Protein AF-A0A376B3W9-F1 (afdb_monomer_lite)

pLDDT: mean 72.67, std 17.11, range [35.75, 91.88]

Secondary structure (DSSP, 8-state):
---------------TT-EEEEEEEEEEETTTTEEEE-S--EEEEEEEPP-TT-SS---S-TT------EEEEEEE-S--SSPPPPEEEEE-TTTEEEEEES-BSSS-EEEEEETTS-EEEEEE-S---TTS-TTSPPHHHHHHHHHHHHHHHT--

Sequence (156 aa):
MSVAVTKSSITTPIPKQQLKFRAGICSFDEETKIITPKPIKGLITMIPVKNEDEEEDQNMDEEEEDLKMYNFKWTPTEKSVTPVEDIEYVLLPGENSWQKIDSCTNGRCFVLLFSSGEKQFFWLQDKTDSNKKLNELSDKDEKLILDINKVMSGEY

Structure (mmCIF, N/CA/C/O backbone):
data_AF-A0A376B3W9-F1
#
_entry.id   AF-A0A376B3W9-F1
#
loop_
_atom_site.group_PDB
_atom_site.id
_atom_site.type_symbol
_atom_site.label_atom_id
_atom_site.label_alt_id
_atom_site.label_comp_id
_atom_site.label_asym_id
_atom_site.label_entity_id
_atom_site.label_seq_id
_atom_site.pdbx_PDB_ins_code
_atom_site.Cartn_x
_atom_site.Cartn_y
_atom_site.Cartn_z
_atom_site.occupancy
_atom_site.B_iso_or_equiv
_atom_site.auth_seq_id
_atom_site.auth_comp_id
_atom_site.auth_asym_id
_atom_site.auth_atom_id
_atom_site.pdbx_PDB_model_num
ATOM 1 N N . MET A 1 1 ? 40.961 11.025 25.304 1.00 44.88 1 MET A N 1
ATOM 2 C CA . MET A 1 1 ? 39.832 10.198 25.784 1.00 44.88 1 MET A CA 1
ATOM 3 C C . MET A 1 1 ? 38.547 10.865 25.326 1.00 44.88 1 MET A C 1
ATOM 5 O O . MET A 1 1 ? 38.471 12.085 25.355 1.00 44.88 1 MET A O 1
ATOM 9 N N . SER A 1 2 ? 37.642 10.074 24.763 1.00 39.47 2 SER A N 1
ATOM 10 C CA . SER A 1 2 ? 36.601 10.483 23.818 1.00 39.47 2 SER A CA 1
ATOM 11 C C . SER A 1 2 ? 35.412 11.198 24.467 1.00 39.47 2 SER A C 1
ATOM 13 O O . SER A 1 2 ? 34.905 10.743 25.487 1.00 39.47 2 SER A O 1
ATOM 15 N N . VAL A 1 3 ? 34.928 12.267 23.829 1.00 39.16 3 VAL A N 1
ATOM 16 C CA . VAL A 1 3 ? 33.623 12.883 24.113 1.00 39.16 3 VAL A CA 1
ATOM 17 C C . VAL A 1 3 ? 32.561 12.208 23.241 1.00 39.16 3 VAL A C 1
ATOM 19 O O . VAL A 1 3 ? 32.637 12.237 22.014 1.00 39.16 3 VAL A O 1
ATOM 22 N N . ALA A 1 4 ? 31.605 11.528 23.872 1.00 40.97 4 ALA A N 1
ATOM 23 C CA . ALA A 1 4 ? 30.498 10.873 23.186 1.00 40.97 4 ALA A CA 1
ATOM 24 C C . ALA A 1 4 ? 29.381 11.894 22.931 1.00 40.97 4 ALA A C 1
ATOM 26 O O . ALA A 1 4 ? 28.738 12.370 23.862 1.00 40.97 4 ALA A O 1
ATOM 27 N N . VAL A 1 5 ? 29.157 12.225 21.659 1.00 42.00 5 VAL A N 1
ATOM 28 C CA . VAL A 1 5 ? 27.996 12.997 21.209 1.00 42.00 5 VAL A CA 1
ATOM 29 C C . VAL A 1 5 ? 26.776 12.080 21.283 1.00 42.00 5 VAL A C 1
ATOM 31 O O . VAL A 1 5 ? 26.636 11.144 20.493 1.00 42.00 5 VAL A O 1
ATOM 34 N N . THR A 1 6 ? 25.902 12.321 22.255 1.00 40.88 6 THR A N 1
ATOM 35 C CA . THR A 1 6 ? 24.596 11.667 22.355 1.00 40.88 6 THR A CA 1
ATOM 36 C C . THR A 1 6 ? 23.717 12.150 21.206 1.00 40.88 6 THR A C 1
ATOM 38 O O . THR A 1 6 ? 23.281 13.299 21.188 1.00 40.88 6 THR A O 1
ATOM 41 N N . LYS A 1 7 ? 23.469 11.279 20.222 1.00 41.09 7 LYS A N 1
ATOM 42 C CA . LYS A 1 7 ? 22.432 11.494 19.209 1.00 41.09 7 LYS A CA 1
ATOM 43 C C . LYS A 1 7 ? 21.071 11.469 19.903 1.00 41.09 7 LYS A C 1
ATOM 45 O O . LYS A 1 7 ? 20.601 10.408 20.303 1.00 41.09 7 LYS A O 1
ATOM 50 N N . SER A 1 8 ? 20.466 12.640 20.055 1.00 40.25 8 SER A N 1
ATOM 51 C CA . SER A 1 8 ? 19.071 12.797 20.453 1.00 40.25 8 SER A CA 1
ATOM 52 C C . SER A 1 8 ? 18.182 12.228 19.347 1.00 40.25 8 SER A C 1
ATOM 54 O O . SER A 1 8 ? 18.015 12.842 18.296 1.00 40.25 8 SER A O 1
ATOM 56 N N . SER A 1 9 ? 17.649 11.027 19.554 1.00 38.72 9 SER A N 1
ATOM 57 C CA . SER A 1 9 ? 16.589 10.473 18.713 1.00 38.72 9 SER A CA 1
ATOM 58 C C . SER A 1 9 ? 15.308 11.257 18.984 1.00 38.72 9 SER A C 1
ATOM 60 O O . SER A 1 9 ? 14.688 11.099 20.034 1.00 38.72 9 SER A O 1
ATOM 62 N N . ILE A 1 10 ? 14.933 12.129 18.051 1.00 39.56 10 ILE A N 1
ATOM 63 C CA . ILE A 1 10 ? 13.652 12.835 18.058 1.00 39.56 10 ILE A CA 1
ATOM 64 C C . ILE A 1 10 ? 12.582 11.794 17.703 1.00 39.56 10 ILE A C 1
ATOM 66 O O . ILE A 1 10 ? 12.356 11.486 16.536 1.00 39.56 10 ILE A O 1
ATOM 70 N N . THR A 1 11 ? 11.971 11.182 18.716 1.00 35.75 11 THR A N 1
ATOM 71 C CA . THR A 1 11 ? 10.753 10.382 18.545 1.00 35.75 11 THR A CA 1
ATOM 72 C C . THR A 1 11 ? 9.590 11.357 18.440 1.00 35.75 11 THR A C 1
ATOM 74 O O . THR A 1 11 ? 9.041 11.796 19.448 1.00 35.75 11 THR A O 1
ATOM 77 N N . THR A 1 12 ? 9.243 11.736 17.211 1.00 39.56 12 THR A N 1
ATOM 78 C CA . THR A 1 12 ? 8.004 12.458 16.911 1.00 39.56 12 THR A CA 1
ATOM 79 C C . THR A 1 12 ? 6.813 11.637 17.424 1.00 39.56 12 THR A C 1
ATOM 81 O O . THR A 1 12 ? 6.787 10.419 17.198 1.00 39.56 12 THR A O 1
ATOM 84 N N . PRO A 1 13 ? 5.834 12.246 18.120 1.00 38.75 13 PRO A N 1
ATOM 85 C CA . PRO A 1 13 ? 4.625 11.549 18.531 1.00 38.75 13 PRO A CA 1
ATOM 86 C C . PRO A 1 13 ? 3.929 11.007 17.285 1.00 38.75 13 PRO A C 1
ATOM 88 O O . PRO A 1 13 ? 3.609 11.734 16.353 1.00 38.75 13 PRO A O 1
ATOM 91 N N . ILE A 1 14 ? 3.752 9.693 17.260 1.00 41.16 14 ILE A N 1
ATOM 92 C CA . ILE A 1 14 ? 3.080 8.966 16.193 1.00 41.16 14 ILE A CA 1
ATOM 93 C C . ILE A 1 14 ? 1.625 9.475 16.136 1.00 41.16 14 ILE A C 1
ATOM 95 O O . ILE A 1 14 ? 0.890 9.195 17.087 1.00 41.16 14 ILE A O 1
ATOM 99 N N . PRO A 1 15 ? 1.163 10.205 15.091 1.00 45.00 15 PRO A N 1
ATOM 100 C CA . PRO A 1 15 ? -0.262 10.490 14.936 1.00 45.00 15 PRO A CA 1
ATOM 101 C C . PRO A 1 15 ? -1.046 9.177 14.983 1.00 45.00 15 PRO A C 1
ATOM 103 O O . PRO A 1 15 ? -0.642 8.195 14.355 1.00 45.00 15 PRO A O 1
ATOM 106 N N . LYS A 1 16 ? -2.153 9.161 15.739 1.00 51.62 16 LYS A N 1
ATOM 107 C CA . LYS A 1 16 ? -2.992 7.981 16.040 1.00 51.62 16 LYS A CA 1
ATOM 108 C C . LYS A 1 16 ? -3.493 7.196 14.808 1.00 51.62 16 LYS A C 1
ATOM 110 O O . LYS A 1 16 ? -4.047 6.121 14.996 1.00 51.62 16 LYS A O 1
ATOM 115 N N . GLN A 1 17 ? -3.290 7.694 13.586 1.00 65.44 17 GLN A N 1
ATOM 116 C CA . GLN A 1 17 ? -3.765 7.116 12.321 1.00 65.44 17 GLN A CA 1
ATOM 117 C C . GLN A 1 17 ? -2.653 6.880 11.281 1.00 65.44 17 GLN A C 1
ATOM 119 O O . GLN A 1 17 ? -2.936 6.801 10.090 1.00 65.44 17 GLN A O 1
ATOM 124 N N . GLN A 1 18 ? -1.379 6.787 11.675 1.00 75.50 18 GLN A N 1
ATOM 125 C CA . GLN A 1 18 ? -0.361 6.353 10.712 1.00 75.50 18 GLN A CA 1
ATOM 126 C C . GLN A 1 18 ? -0.431 4.838 10.486 1.00 75.50 18 GLN A C 1
ATOM 128 O O . GLN A 1 18 ? -0.386 4.059 11.442 1.00 75.50 18 GLN A O 1
ATOM 133 N N . LEU A 1 19 ? -0.480 4.417 9.224 1.00 85.06 19 LEU A N 1
ATOM 134 C CA . LEU A 1 19 ? -0.391 3.007 8.850 1.00 85.06 19 LEU A CA 1
ATOM 135 C C . LEU A 1 19 ? 1.021 2.721 8.353 1.00 85.06 19 LEU A C 1
ATOM 137 O O . LEU A 1 19 ? 1.562 3.434 7.511 1.00 85.06 19 LEU A O 1
ATOM 141 N N . LYS A 1 20 ? 1.643 1.676 8.894 1.00 87.88 20 LYS A N 1
ATOM 142 C CA . LYS A 1 20 ? 2.985 1.243 8.501 1.00 87.88 20 LYS A CA 1
ATOM 143 C C . LYS A 1 20 ? 2.986 -0.253 8.285 1.00 87.88 20 LYS A C 1
ATOM 145 O O . LYS A 1 20 ? 2.650 -1.002 9.200 1.00 87.88 20 LYS A O 1
ATOM 150 N N . PHE A 1 21 ? 3.390 -0.688 7.100 1.00 88.19 21 PHE A N 1
ATOM 151 C CA . PHE A 1 21 ? 3.417 -2.105 6.759 1.00 88.19 21 PHE A CA 1
ATOM 152 C C . PHE A 1 21 ? 4.521 -2.429 5.760 1.00 88.19 21 PHE A C 1
ATOM 154 O O . PHE A 1 21 ? 4.973 -1.582 4.988 1.00 88.19 21 PHE A O 1
ATOM 161 N N . ARG A 1 22 ? 5.002 -3.673 5.803 1.00 87.88 22 ARG A N 1
ATOM 162 C CA . ARG A 1 22 ? 6.084 -4.133 4.930 1.00 87.88 22 ARG A CA 1
ATOM 163 C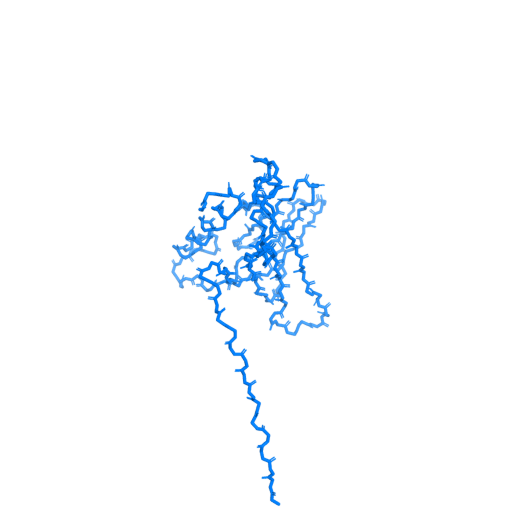 C . ARG A 1 22 ? 5.523 -4.587 3.597 1.00 87.88 22 ARG A C 1
ATOM 165 O O . ARG A 1 22 ? 4.752 -5.547 3.536 1.00 87.88 22 ARG A O 1
ATOM 172 N N . ALA A 1 23 ? 5.969 -3.938 2.536 1.00 88.69 23 ALA A N 1
ATOM 173 C CA . ALA A 1 23 ? 5.608 -4.306 1.184 1.00 88.69 23 ALA A CA 1
ATOM 174 C C . ALA A 1 23 ? 6.774 -4.062 0.236 1.00 88.69 23 ALA A C 1
ATOM 176 O O . ALA A 1 23 ? 7.515 -3.090 0.377 1.00 88.69 23 ALA A O 1
ATOM 177 N N . GLY A 1 24 ? 6.923 -4.936 -0.748 1.00 88.06 24 GLY A N 1
ATOM 178 C CA . GLY A 1 24 ? 7.834 -4.725 -1.861 1.00 88.06 24 GLY A CA 1
ATOM 179 C C . GLY A 1 24 ? 7.096 -4.184 -3.077 1.00 88.06 24 GLY A C 1
ATOM 180 O O . GLY A 1 24 ? 5.867 -4.204 -3.140 1.00 88.06 24 GLY A O 1
ATOM 181 N N . ILE A 1 25 ? 7.867 -3.738 -4.060 1.00 88.25 25 ILE A N 1
ATOM 182 C CA . ILE A 1 25 ? 7.357 -3.353 -5.377 1.00 88.25 25 ILE A CA 1
ATOM 183 C C . ILE A 1 25 ? 7.210 -4.577 -6.281 1.00 88.25 25 ILE A C 1
ATOM 185 O O . ILE A 1 25 ? 7.958 -5.556 -6.159 1.00 88.25 25 ILE A O 1
ATOM 189 N N . CYS A 1 26 ? 6.267 -4.514 -7.212 1.00 87.00 26 CYS A N 1
ATOM 190 C CA . CYS A 1 26 ? 6.139 -5.490 -8.287 1.00 87.00 26 CYS A CA 1
ATOM 191 C C . CYS A 1 26 ? 6.427 -4.838 -9.636 1.00 87.00 26 CYS A C 1
ATOM 193 O O . CYS A 1 26 ? 6.256 -3.636 -9.814 1.00 87.00 26 CYS A O 1
ATOM 195 N N . SER A 1 27 ? 6.844 -5.653 -10.597 1.00 83.62 27 SER A N 1
ATOM 196 C CA . SER A 1 27 ? 6.860 -5.268 -12.002 1.00 83.62 27 SER A CA 1
ATOM 197 C C . SER A 1 27 ? 5.667 -5.889 -12.706 1.00 83.62 27 SER A C 1
ATOM 199 O O . SER A 1 27 ? 5.406 -7.083 -12.556 1.00 83.62 27 SER A O 1
ATOM 201 N N . PHE A 1 28 ? 4.945 -5.060 -13.451 1.00 83.62 28 PHE A N 1
ATOM 202 C CA . PHE A 1 28 ? 3.903 -5.497 -14.364 1.00 83.62 28 PHE A CA 1
ATOM 203 C C . PHE A 1 28 ? 4.508 -5.677 -15.752 1.00 83.62 28 PHE A C 1
ATOM 205 O O . PHE A 1 28 ? 5.195 -4.785 -16.246 1.00 83.62 28 PHE A O 1
ATOM 212 N N . ASP A 1 29 ? 4.272 -6.839 -16.343 1.00 85.00 29 ASP A N 1
ATOM 213 C CA . ASP A 1 29 ? 4.691 -7.160 -17.700 1.00 85.00 29 ASP A CA 1
ATOM 214 C C . ASP A 1 29 ? 3.486 -6.995 -18.640 1.00 85.00 29 ASP A C 1
ATOM 216 O O . ASP A 1 29 ? 2.493 -7.713 -18.508 1.00 85.00 29 ASP A O 1
ATOM 220 N N . GLU A 1 30 ? 3.532 -6.009 -19.543 1.00 79.88 30 GLU A N 1
ATOM 221 C CA . GLU A 1 30 ? 2.391 -5.659 -20.407 1.00 79.88 30 GLU A CA 1
ATOM 222 C C . GLU A 1 30 ? 2.070 -6.745 -21.444 1.00 79.88 30 GLU A C 1
ATOM 224 O O . GLU A 1 30 ? 0.908 -6.914 -21.823 1.00 79.88 30 GLU A O 1
ATOM 229 N N . GLU A 1 31 ? 3.078 -7.508 -21.875 1.00 82.81 31 GLU A N 1
ATOM 230 C CA . GLU A 1 31 ? 2.931 -8.560 -22.882 1.00 82.81 31 GLU A CA 1
ATOM 231 C C . GLU A 1 31 ? 2.215 -9.785 -22.307 1.00 82.81 31 GLU A C 1
ATOM 233 O O . GLU A 1 31 ? 1.265 -10.308 -22.894 1.00 82.81 31 GLU A O 1
ATOM 238 N N . THR A 1 32 ? 2.643 -10.230 -21.128 1.00 81.56 32 THR 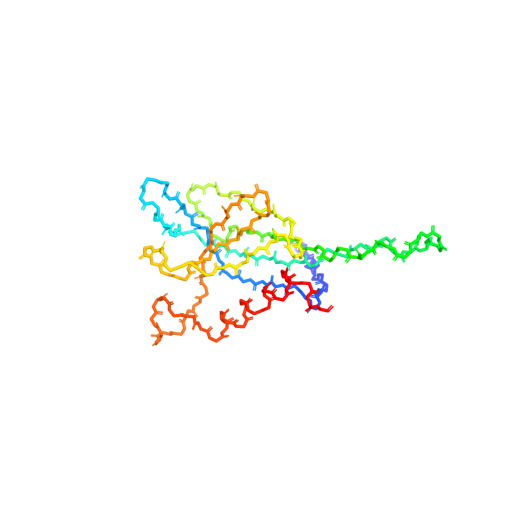A N 1
ATOM 239 C CA . THR A 1 32 ? 2.079 -11.412 -20.464 1.00 81.56 32 THR A CA 1
ATOM 240 C C . THR A 1 32 ? 0.902 -11.078 -19.550 1.00 81.56 32 THR A C 1
ATOM 242 O O . THR A 1 32 ? 0.136 -11.972 -19.187 1.00 81.56 32 THR A O 1
ATOM 245 N N . LYS A 1 33 ? 0.726 -9.797 -19.192 1.00 82.12 33 LYS A N 1
ATOM 246 C CA . LYS A 1 33 ? -0.210 -9.304 -18.164 1.00 82.12 33 LYS A CA 1
ATOM 247 C C . LYS A 1 33 ? 0.019 -9.952 -16.797 1.00 82.12 33 LYS A C 1
ATOM 249 O O . LYS A 1 33 ? -0.914 -10.091 -16.005 1.00 82.12 33 LYS A O 1
ATOM 254 N N . ILE A 1 34 ? 1.255 -10.364 -16.525 1.00 81.81 34 ILE A N 1
ATOM 255 C CA . ILE A 1 34 ? 1.642 -11.040 -15.290 1.00 81.81 34 ILE A CA 1
ATOM 256 C C . ILE A 1 34 ? 2.351 -10.048 -14.368 1.00 81.81 34 ILE A C 1
ATOM 258 O O . ILE A 1 34 ? 3.274 -9.338 -14.767 1.00 81.81 34 ILE A O 1
ATOM 262 N N . ILE A 1 35 ? 1.943 -10.032 -13.098 1.00 85.25 35 ILE A N 1
ATOM 263 C CA . ILE A 1 35 ? 2.628 -9.274 -12.050 1.00 85.25 35 ILE A CA 1
ATOM 264 C C . ILE A 1 35 ? 3.693 -10.162 -11.412 1.00 85.25 35 ILE A C 1
ATOM 266 O O . ILE A 1 35 ? 3.398 -11.248 -10.900 1.00 85.25 35 ILE A O 1
ATOM 270 N N . THR A 1 36 ? 4.930 -9.673 -11.412 1.00 84.88 36 THR A N 1
ATOM 271 C CA . THR A 1 36 ? 6.072 -10.356 -10.805 1.00 84.88 36 THR A CA 1
ATOM 272 C C . THR A 1 36 ? 6.610 -9.536 -9.630 1.00 84.88 36 THR A C 1
ATOM 274 O O . THR A 1 36 ? 7.088 -8.414 -9.837 1.00 84.88 36 THR A O 1
ATOM 277 N N . PRO A 1 37 ? 6.550 -10.053 -8.389 1.00 84.25 37 PRO A N 1
ATOM 278 C CA . PRO A 1 37 ? 7.089 -9.358 -7.227 1.00 84.25 37 PRO A CA 1
ATOM 279 C C . PRO A 1 37 ? 8.612 -9.283 -7.322 1.00 84.25 37 PRO A C 1
ATOM 281 O O . PRO A 1 37 ? 9.291 -10.288 -7.553 1.00 84.25 37 PRO A O 1
ATOM 284 N N . LYS A 1 38 ? 9.176 -8.091 -7.118 1.00 83.75 38 LYS A N 1
ATOM 285 C CA . LYS A 1 38 ? 10.630 -7.948 -7.039 1.00 83.75 38 LYS A CA 1
ATOM 286 C C . LYS A 1 38 ? 11.115 -8.418 -5.668 1.00 83.75 38 LYS A C 1
ATOM 288 O O . LYS A 1 38 ? 10.460 -8.117 -4.665 1.00 83.75 38 LYS A O 1
ATOM 293 N N . PRO A 1 39 ? 12.286 -9.073 -5.581 1.00 78.81 39 PRO A N 1
ATOM 294 C CA . PRO A 1 39 ? 12.877 -9.526 -4.322 1.00 78.81 39 PRO A CA 1
ATOM 295 C C . PRO A 1 39 ? 13.496 -8.357 -3.530 1.00 78.81 39 PRO A C 1
ATOM 297 O O . PRO A 1 39 ? 14.592 -8.476 -3.003 1.00 78.81 39 PRO A O 1
ATOM 300 N N . ILE A 1 40 ? 12.821 -7.207 -3.486 1.00 82.62 40 ILE A N 1
ATOM 301 C CA . ILE A 1 40 ? 13.292 -5.974 -2.854 1.00 82.62 40 ILE A CA 1
ATOM 302 C C . ILE A 1 40 ? 12.386 -5.692 -1.675 1.00 82.62 40 ILE A C 1
ATOM 304 O O . ILE A 1 40 ? 11.168 -5.570 -1.844 1.00 82.62 40 ILE A O 1
ATOM 308 N N . LYS A 1 41 ? 12.965 -5.596 -0.476 1.00 85.44 41 LYS A N 1
ATOM 309 C CA . LYS A 1 41 ? 12.179 -5.294 0.719 1.00 85.44 41 LYS A CA 1
ATOM 310 C C . LYS A 1 41 ? 11.903 -3.818 0.879 1.00 85.44 41 LYS A C 1
ATOM 312 O O . LYS A 1 41 ? 12.817 -3.005 0.763 1.00 85.44 41 LYS A O 1
ATOM 317 N N . GLY A 1 42 ? 10.673 -3.485 1.245 1.00 87.50 42 GLY A N 1
ATOM 318 C CA . GLY A 1 42 ? 10.262 -2.108 1.468 1.00 87.50 42 GLY A CA 1
ATOM 319 C C . GLY A 1 42 ? 9.300 -1.939 2.634 1.00 87.50 42 GLY A C 1
ATOM 320 O O . GLY A 1 42 ? 8.734 -2.897 3.170 1.00 87.50 42 GLY A O 1
ATOM 321 N N . LEU A 1 43 ? 9.152 -0.688 3.048 1.00 89.38 43 LEU A N 1
ATOM 322 C CA . LEU A 1 43 ? 8.217 -0.257 4.073 1.00 89.38 43 LEU A CA 1
ATOM 323 C C . LEU A 1 43 ? 7.335 0.838 3.486 1.00 89.38 43 LEU A C 1
ATOM 325 O O . LEU A 1 43 ? 7.839 1.884 3.077 1.00 89.38 43 LEU A O 1
ATOM 329 N N . ILE A 1 44 ? 6.028 0.595 3.494 1.00 90.69 44 ILE A N 1
ATOM 330 C CA . ILE A 1 44 ? 5.017 1.606 3.208 1.00 90.69 44 ILE A CA 1
ATOM 331 C C . ILE A 1 44 ? 4.666 2.304 4.513 1.00 90.69 44 ILE A C 1
ATOM 333 O O . ILE A 1 44 ? 4.437 1.660 5.540 1.00 90.69 44 ILE A O 1
ATOM 337 N N . THR A 1 45 ? 4.627 3.626 4.455 1.00 89.94 45 THR A N 1
ATOM 338 C CA . THR A 1 45 ? 4.193 4.513 5.524 1.00 89.94 45 THR A CA 1
ATOM 339 C C . THR A 1 45 ? 3.121 5.436 4.965 1.00 89.94 45 THR A C 1
ATOM 341 O O . THR A 1 45 ? 3.396 6.208 4.055 1.00 89.94 45 THR A O 1
ATOM 344 N N . MET A 1 46 ? 1.908 5.346 5.502 1.00 87.62 46 MET A N 1
ATOM 345 C CA . MET A 1 46 ? 0.797 6.243 5.199 1.00 87.62 46 MET A CA 1
ATOM 346 C C . MET A 1 46 ? 0.582 7.165 6.392 1.00 87.62 46 MET A C 1
ATOM 348 O O . MET A 1 46 ? 0.367 6.687 7.511 1.00 87.62 46 MET A O 1
ATOM 352 N N . ILE A 1 47 ? 0.676 8.471 6.169 1.00 86.00 47 ILE A N 1
ATOM 353 C CA . ILE A 1 47 ? 0.523 9.492 7.209 1.00 86.00 47 ILE A CA 1
ATOM 354 C C . ILE A 1 47 ? -0.602 10.431 6.772 1.00 86.00 47 ILE A C 1
ATOM 356 O O . ILE A 1 47 ? -0.526 10.937 5.655 1.00 86.00 47 ILE A O 1
ATOM 360 N N . PRO A 1 48 ? -1.630 10.671 7.606 1.00 80.88 48 PRO A N 1
ATOM 361 C CA . PRO A 1 48 ? -2.623 11.694 7.300 1.00 80.88 48 PRO A CA 1
ATOM 362 C C . PRO A 1 48 ? -1.929 13.053 7.217 1.00 80.88 48 PRO A C 1
ATOM 364 O O . PRO A 1 48 ? -1.186 13.428 8.130 1.00 80.88 48 PRO A O 1
ATOM 367 N N . VAL A 1 49 ? -2.162 13.769 6.126 1.00 77.44 49 VAL A N 1
ATOM 368 C CA . VAL A 1 49 ? -1.766 15.166 5.992 1.00 77.44 49 VAL A CA 1
ATOM 369 C C . VAL A 1 49 ? -2.806 15.963 6.767 1.00 77.44 49 VAL A C 1
ATOM 371 O O . VAL A 1 49 ? -3.995 15.889 6.471 1.00 77.44 49 VAL A O 1
ATOM 374 N N . LYS A 1 50 ? -2.374 16.648 7.822 1.00 66.69 50 LYS A N 1
ATOM 375 C CA . LYS A 1 50 ? -3.213 17.642 8.482 1.00 66.69 50 LYS A CA 1
ATOM 376 C C . LYS A 1 50 ? -2.938 18.969 7.801 1.00 66.69 50 LYS A C 1
ATOM 378 O O . LYS A 1 50 ? -1.772 19.339 7.689 1.00 66.69 50 LYS A O 1
ATOM 383 N N . ASN A 1 51 ? -3.984 19.665 7.381 1.00 53.47 51 ASN A N 1
ATOM 384 C CA . ASN A 1 51 ? -3.874 21.091 7.130 1.00 53.47 51 ASN A CA 1
ATOM 385 C C . ASN A 1 51 ? -3.710 21.725 8.518 1.00 53.47 51 ASN A C 1
ATOM 387 O O . ASN A 1 51 ? -4.651 21.795 9.298 1.00 53.47 51 ASN A O 1
ATOM 391 N N . GLU A 1 52 ? -2.473 22.031 8.908 1.00 50.88 52 GLU A N 1
ATOM 392 C CA . GLU A 1 52 ? -2.170 22.669 10.199 1.00 50.88 52 GLU A CA 1
ATOM 393 C C . GLU A 1 52 ? -2.495 24.179 10.181 1.00 50.88 52 GLU A C 1
ATOM 395 O O . GLU A 1 52 ? -2.245 24.862 11.167 1.00 50.88 52 GLU A O 1
ATOM 400 N N . ASP A 1 53 ? -3.094 24.684 9.095 1.00 46.31 53 ASP A N 1
ATOM 401 C CA . ASP A 1 53 ? -3.455 26.090 8.879 1.00 46.31 53 ASP A CA 1
ATOM 402 C C . ASP A 1 53 ? -4.942 26.403 9.179 1.00 46.31 53 ASP A C 1
ATOM 404 O O . ASP A 1 53 ? -5.493 27.366 8.658 1.00 46.31 53 ASP A O 1
ATOM 408 N N . GLU A 1 54 ? -5.607 25.634 10.048 1.00 49.47 54 GLU A N 1
ATOM 409 C CA . GLU A 1 54 ? -6.916 26.005 10.630 1.00 49.47 54 GLU A CA 1
ATOM 410 C C . GLU A 1 54 ? -6.774 26.884 11.897 1.00 49.47 54 GLU A C 1
ATOM 412 O O . GLU A 1 54 ? -7.596 26.840 12.816 1.00 49.47 54 GLU A O 1
ATOM 417 N N . GLU A 1 55 ? -5.728 27.709 11.978 1.00 50.81 55 GLU A N 1
ATOM 418 C CA . GLU A 1 55 ? -5.712 28.841 12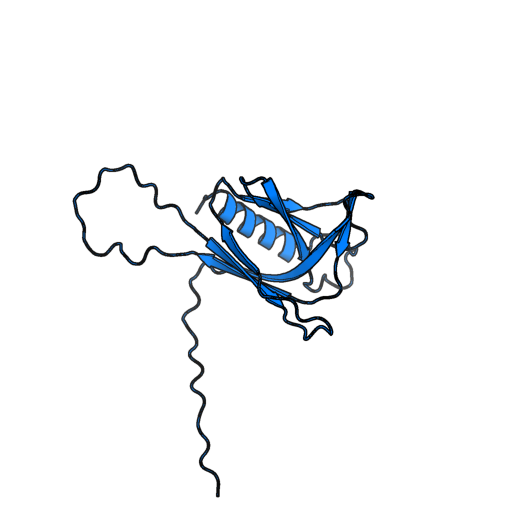.908 1.00 50.81 55 GLU A CA 1
ATOM 419 C C . GLU A 1 55 ? -6.198 30.105 12.170 1.00 50.81 55 GLU A C 1
ATOM 421 O O . GLU A 1 55 ? -5.438 30.806 11.514 1.00 50.81 55 GLU A O 1
ATOM 426 N N . GLU A 1 56 ? -7.495 30.392 12.347 1.00 49.03 56 GLU A N 1
ATOM 427 C CA . GLU A 1 56 ? -8.104 31.734 12.293 1.00 49.03 56 GLU A CA 1
ATOM 428 C C . GLU A 1 56 ? -8.393 32.402 10.925 1.00 49.03 56 GLU A C 1
ATOM 430 O O . GLU A 1 56 ? -7.938 33.518 10.681 1.00 49.03 56 GLU A O 1
ATOM 435 N N . ASP A 1 57 ? -9.320 31.871 10.114 1.00 42.66 57 ASP A N 1
ATOM 436 C CA . ASP A 1 57 ? -10.137 32.750 9.252 1.00 42.66 57 ASP A CA 1
ATOM 437 C C . ASP A 1 57 ? -11.633 32.406 9.332 1.00 42.66 57 ASP A C 1
ATOM 439 O O . ASP A 1 57 ? -12.107 31.382 8.853 1.00 42.66 57 ASP A O 1
ATOM 443 N N . GLN A 1 58 ? -12.393 33.272 10.008 1.00 45.66 58 GLN A N 1
ATOM 444 C CA . GLN A 1 58 ? -13.835 33.134 10.247 1.00 45.66 58 GLN A CA 1
ATOM 445 C C . GLN A 1 58 ? -14.703 33.564 9.044 1.00 45.66 58 GLN A C 1
ATOM 447 O O . GLN A 1 58 ? -15.849 33.959 9.255 1.00 45.66 58 GLN A O 1
ATOM 452 N N . ASN A 1 59 ? -14.200 33.556 7.803 1.00 50.84 59 ASN A N 1
ATOM 453 C CA . ASN A 1 59 ? -14.996 33.916 6.619 1.00 50.84 59 ASN A CA 1
ATOM 454 C C . ASN A 1 59 ? -14.611 33.125 5.357 1.00 50.84 59 ASN A C 1
ATOM 456 O O . ASN A 1 59 ? -14.148 33.712 4.378 1.00 50.84 59 ASN A O 1
ATOM 460 N N . MET A 1 60 ? -14.870 31.818 5.326 1.00 44.38 60 MET A N 1
ATOM 461 C CA . MET A 1 60 ? -14.949 31.105 4.050 1.00 44.38 60 MET A CA 1
ATOM 462 C C . MET A 1 60 ? -16.143 30.148 4.063 1.00 44.38 60 MET A C 1
ATOM 464 O O . MET A 1 60 ? -16.376 29.444 5.043 1.00 44.38 60 MET A O 1
ATOM 468 N N . ASP A 1 61 ? -16.966 30.260 3.024 1.00 44.97 61 ASP A N 1
ATOM 469 C CA . ASP A 1 61 ? -18.250 29.591 2.844 1.00 44.97 61 ASP A CA 1
ATOM 470 C C . ASP A 1 61 ? -18.175 28.062 3.059 1.00 44.97 61 ASP A C 1
ATOM 472 O O . ASP A 1 61 ? -17.167 27.424 2.773 1.00 44.97 61 ASP A O 1
ATOM 476 N N . GLU A 1 62 ? -19.265 27.484 3.575 1.00 46.78 62 GLU A N 1
ATOM 477 C CA . GLU A 1 62 ? -19.431 26.110 4.094 1.00 46.78 62 GLU A CA 1
ATOM 478 C C . GLU A 1 62 ? -19.289 24.959 3.054 1.00 46.78 62 GLU A C 1
ATOM 480 O O . GLU A 1 62 ? -20.046 23.989 3.103 1.00 46.78 62 GLU A O 1
ATOM 485 N N . GLU A 1 63 ? -18.348 25.023 2.106 1.00 45.97 63 GLU A N 1
ATOM 486 C CA . GLU A 1 63 ? -18.194 24.026 1.024 1.00 45.97 63 GLU A CA 1
ATOM 487 C C . GLU A 1 63 ? -16.756 23.521 0.776 1.00 45.97 63 GLU A C 1
ATOM 489 O O . GLU A 1 63 ? -16.540 22.764 -0.170 1.00 45.97 63 GLU A O 1
ATOM 494 N N . GLU A 1 64 ? -15.764 23.847 1.611 1.00 48.72 64 GLU A N 1
ATOM 495 C CA . GLU A 1 64 ? -14.507 23.080 1.621 1.00 48.72 64 GLU A CA 1
ATOM 496 C C . GLU A 1 64 ? -14.670 21.882 2.558 1.00 48.72 64 GLU A C 1
ATOM 498 O O . GLU A 1 64 ? -14.386 21.940 3.751 1.00 48.72 64 GLU A O 1
ATOM 503 N N . GLU A 1 65 ? -15.183 20.774 2.012 1.00 52.28 65 GLU A N 1
ATOM 504 C CA . GLU A 1 65 ? -14.975 19.464 2.623 1.00 52.28 65 GLU A CA 1
ATOM 505 C C . GLU A 1 65 ? -13.470 19.321 2.858 1.00 52.28 65 GLU A C 1
ATOM 507 O O . GLU A 1 65 ? -12.721 19.229 1.888 1.00 52.28 65 GLU A O 1
ATOM 512 N N . ASP A 1 66 ? -13.019 19.337 4.115 1.00 55.94 66 ASP A N 1
ATOM 513 C CA . ASP A 1 66 ? -11.638 19.041 4.491 1.00 55.94 66 ASP A CA 1
ATOM 514 C C . ASP A 1 66 ? -11.180 17.760 3.786 1.00 55.94 66 ASP A C 1
ATOM 516 O O . ASP A 1 66 ? -11.448 16.641 4.247 1.00 55.94 66 ASP A O 1
ATOM 520 N N . LEU A 1 67 ? -10.518 17.903 2.633 1.00 60.56 67 LEU A N 1
ATOM 521 C CA . LEU A 1 67 ? -10.026 16.773 1.864 1.00 60.56 67 LEU A CA 1
ATOM 522 C C . LEU A 1 67 ? -8.959 16.107 2.731 1.00 60.56 67 LEU A C 1
ATOM 524 O O . LEU A 1 67 ? -7.817 16.556 2.804 1.00 60.56 67 LEU A O 1
ATOM 528 N N . LYS A 1 68 ? -9.337 15.029 3.424 1.00 71.25 68 LYS A N 1
ATOM 529 C CA . LYS A 1 68 ? -8.435 14.235 4.264 1.00 71.25 68 LYS A CA 1
ATOM 530 C C . LYS A 1 68 ? -7.409 13.540 3.371 1.00 71.25 68 LYS A C 1
ATOM 532 O O . LYS A 1 68 ? -7.606 12.397 2.968 1.00 71.25 68 LYS A O 1
ATOM 537 N N . MET A 1 69 ? -6.318 14.223 3.039 1.00 82.19 69 MET A N 1
ATOM 538 C CA . MET A 1 69 ? -5.253 13.661 2.211 1.00 82.19 69 MET A CA 1
ATOM 539 C C . MET A 1 69 ? -4.340 12.755 3.046 1.00 82.19 69 MET A C 1
ATOM 541 O O . MET A 1 69 ? -4.114 12.981 4.237 1.00 82.19 69 MET A O 1
ATOM 545 N N . TYR A 1 70 ? -3.752 11.739 2.419 1.00 85.38 70 TYR A N 1
ATOM 546 C CA . TYR A 1 70 ? -2.782 10.855 3.067 1.00 85.38 70 TYR A CA 1
ATOM 547 C C . TYR A 1 70 ? -1.495 10.787 2.258 1.00 85.38 70 TYR A C 1
ATOM 549 O O . TYR A 1 70 ? -1.510 10.415 1.092 1.00 85.38 70 TYR A O 1
ATOM 557 N N . ASN A 1 71 ? -0.354 11.064 2.884 1.00 87.19 71 ASN A N 1
ATOM 558 C CA . ASN A 1 71 ? 0.938 10.853 2.248 1.00 87.19 71 ASN A CA 1
ATOM 559 C C . ASN A 1 71 ? 1.313 9.368 2.322 1.00 87.19 71 ASN A C 1
ATOM 561 O O . ASN A 1 71 ? 1.594 8.845 3.404 1.00 87.19 71 ASN A O 1
ATOM 565 N N . PHE A 1 72 ? 1.305 8.689 1.181 1.00 90.69 72 PHE A N 1
ATOM 566 C CA . PHE A 1 72 ? 1.769 7.324 0.983 1.00 90.69 72 PHE A CA 1
ATOM 567 C C . PHE A 1 72 ? 3.227 7.347 0.540 1.00 90.69 72 PHE A C 1
ATOM 569 O O . PHE A 1 72 ? 3.548 7.723 -0.582 1.00 90.69 72 PHE A O 1
ATOM 576 N N . LYS A 1 73 ? 4.117 6.875 1.406 1.00 91.12 73 LYS A N 1
ATOM 577 C CA . LYS A 1 73 ? 5.544 6.777 1.121 1.00 91.12 73 LYS A CA 1
ATOM 578 C C . LYS A 1 73 ? 6.023 5.336 1.209 1.00 91.12 73 LYS A C 1
ATOM 580 O O . LYS A 1 73 ? 5.956 4.717 2.271 1.00 91.12 73 LYS A O 1
ATOM 585 N N . TRP A 1 74 ? 6.558 4.809 0.116 1.00 91.88 74 TRP A N 1
ATOM 586 C CA . TRP A 1 74 ? 7.305 3.559 0.079 1.00 91.88 74 TRP A CA 1
ATOM 587 C C . TRP A 1 74 ? 8.805 3.845 0.134 1.00 91.88 74 TRP A C 1
ATOM 589 O O . TRP A 1 74 ? 9.326 4.649 -0.635 1.00 91.88 74 TRP A O 1
ATOM 599 N N . THR A 1 75 ? 9.503 3.158 1.034 1.00 89.56 75 THR A N 1
ATOM 600 C CA . THR A 1 75 ? 10.962 3.252 1.174 1.00 89.56 75 THR A CA 1
ATOM 601 C C . THR A 1 75 ? 11.598 1.869 1.063 1.00 89.56 75 THR A C 1
ATOM 603 O O . THR A 1 75 ? 11.093 0.916 1.675 1.00 89.56 75 THR A O 1
ATOM 606 N N . PRO A 1 76 ? 12.710 1.713 0.327 1.00 89.00 76 PRO A N 1
ATOM 607 C CA . PRO A 1 76 ? 13.458 0.469 0.304 1.00 89.00 76 PRO A CA 1
ATOM 608 C C . PRO A 1 76 ? 14.136 0.257 1.665 1.00 89.00 76 PRO A C 1
ATOM 610 O O . PRO A 1 76 ? 14.896 1.086 2.158 1.00 89.00 76 PRO A O 1
ATOM 613 N N . THR A 1 77 ? 13.879 -0.891 2.285 1.00 81.50 77 THR A N 1
ATOM 614 C CA . THR A 1 77 ? 14.514 -1.285 3.559 1.00 81.50 77 THR A CA 1
ATOM 615 C C . THR A 1 77 ? 15.753 -2.147 3.349 1.00 81.50 77 THR A C 1
ATOM 617 O O . THR A 1 77 ? 16.579 -2.289 4.251 1.00 81.50 77 THR A O 1
ATOM 620 N N . GLU A 1 78 ? 15.898 -2.727 2.158 1.00 74.81 78 GLU A N 1
ATOM 621 C CA . GLU A 1 78 ? 17.037 -3.549 1.780 1.00 74.81 78 GLU A CA 1
ATOM 622 C C . GLU A 1 78 ? 17.931 -2.788 0.805 1.00 74.81 78 GLU A C 1
ATOM 624 O O . GLU A 1 78 ? 17.461 -2.241 -0.194 1.00 74.81 78 GLU A O 1
ATOM 629 N N . LYS A 1 79 ? 19.240 -2.779 1.081 1.00 62.22 79 LYS A N 1
ATOM 630 C CA . LYS A 1 79 ? 20.245 -2.275 0.141 1.00 62.22 79 LYS A CA 1
ATOM 631 C C . LYS A 1 79 ? 20.332 -3.244 -1.034 1.00 62.22 79 LYS A C 1
ATOM 633 O O . LYS A 1 79 ? 21.107 -4.196 -1.007 1.00 62.22 79 LYS A O 1
ATOM 638 N N . SER A 1 80 ? 19.482 -3.025 -2.026 1.00 60.97 80 SER A N 1
ATOM 639 C CA . SER A 1 80 ? 19.516 -3.767 -3.280 1.00 60.97 80 SER A CA 1
ATOM 640 C C . SER A 1 80 ? 20.741 -3.355 -4.097 1.00 60.97 80 SER A C 1
ATOM 642 O O . SER A 1 80 ? 21.258 -2.249 -3.947 1.00 60.97 80 SER A O 1
ATOM 644 N N . VAL A 1 81 ? 21.214 -4.256 -4.962 1.00 58.28 81 VAL A N 1
ATOM 645 C CA . VAL A 1 81 ? 22.348 -3.998 -5.874 1.00 58.28 81 VAL A CA 1
ATOM 646 C C . VAL A 1 81 ? 22.043 -2.824 -6.810 1.00 58.28 81 VAL A C 1
ATOM 648 O O . VAL A 1 81 ? 22.936 -2.069 -7.181 1.00 58.28 81 VAL A O 1
ATOM 651 N N . THR A 1 82 ? 20.767 -2.646 -7.149 1.00 63.12 82 THR A N 1
ATOM 652 C CA . THR A 1 82 ? 20.264 -1.482 -7.870 1.00 63.12 82 THR A CA 1
ATOM 653 C C . THR A 1 82 ? 19.701 -0.483 -6.860 1.00 63.12 82 THR A C 1
ATOM 655 O O . THR A 1 82 ? 18.849 -0.881 -6.058 1.00 63.12 82 THR A O 1
ATOM 658 N N . PRO A 1 83 ? 20.137 0.788 -6.872 1.00 66.00 83 PRO A N 1
ATOM 659 C CA . PRO A 1 83 ? 19.485 1.818 -6.079 1.00 66.00 83 PRO A CA 1
ATOM 660 C C . PRO A 1 83 ? 18.040 1.947 -6.567 1.00 66.00 83 PRO A C 1
ATOM 662 O O . PRO A 1 83 ? 17.797 2.230 -7.737 1.00 66.00 83 PRO A O 1
ATOM 665 N N . VAL A 1 84 ? 17.092 1.659 -5.680 1.00 76.12 84 VAL A N 1
ATOM 666 C CA . VAL A 1 84 ? 15.673 1.936 -5.907 1.00 76.12 84 VAL A CA 1
ATOM 667 C C . VAL A 1 84 ? 15.361 3.219 -5.162 1.00 76.12 84 VAL A C 1
ATOM 669 O O . VAL A 1 84 ? 15.789 3.373 -4.019 1.00 76.12 84 VAL A O 1
ATOM 672 N N . GLU A 1 85 ? 14.667 4.137 -5.818 1.00 82.56 85 GLU A N 1
ATOM 673 C CA . GLU A 1 85 ? 14.281 5.407 -5.214 1.00 82.56 85 GLU A CA 1
ATOM 674 C C . GLU A 1 85 ? 13.065 5.241 -4.298 1.00 82.56 85 GLU A C 1
ATOM 676 O O . GLU A 1 85 ? 12.279 4.297 -4.434 1.00 82.56 85 GLU A O 1
ATOM 681 N N . ASP A 1 86 ? 12.938 6.160 -3.343 1.00 86.38 86 ASP A N 1
ATOM 682 C CA . ASP A 1 86 ? 11.729 6.295 -2.542 1.00 86.38 86 ASP A CA 1
ATOM 683 C C . ASP A 1 86 ? 10.563 6.661 -3.465 1.00 86.38 86 ASP A C 1
ATOM 685 O O . ASP A 1 86 ? 10.713 7.456 -4.393 1.00 86.38 86 ASP A O 1
ATOM 689 N N . ILE A 1 87 ? 9.390 6.100 -3.189 1.00 88.50 87 ILE A N 1
ATOM 690 C CA . ILE A 1 87 ? 8.172 6.412 -3.931 1.00 88.50 87 ILE A CA 1
ATOM 691 C C . ILE A 1 87 ? 7.242 7.148 -2.976 1.00 88.50 87 ILE A C 1
ATOM 693 O O . ILE A 1 87 ? 6.942 6.632 -1.902 1.00 88.50 87 ILE A O 1
ATOM 697 N N . GLU A 1 88 ? 6.786 8.334 -3.354 1.00 88.62 88 GLU A N 1
ATOM 698 C CA . GLU A 1 88 ? 5.876 9.145 -2.551 1.00 88.62 88 GLU A CA 1
ATOM 699 C C . GLU A 1 88 ? 4.667 9.555 -3.389 1.00 88.62 88 GLU A C 1
ATOM 701 O O . GLU A 1 88 ? 4.812 9.994 -4.529 1.00 88.62 88 GLU A O 1
ATOM 706 N N . TYR A 1 89 ? 3.479 9.374 -2.82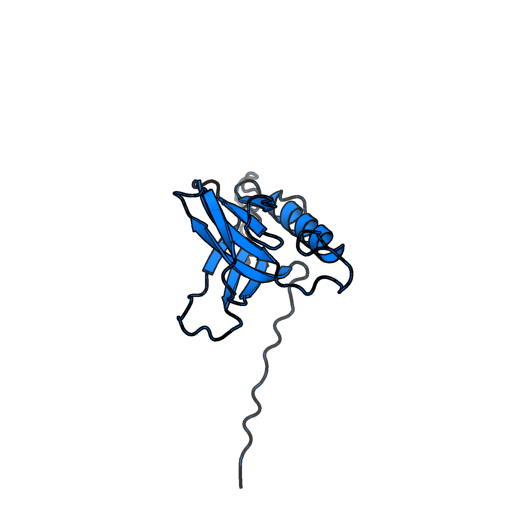3 1.00 88.56 89 TYR A N 1
ATOM 707 C CA . TYR A 1 89 ? 2.203 9.691 -3.441 1.00 88.56 89 TYR A CA 1
ATOM 708 C C . TYR A 1 89 ? 1.272 10.313 -2.417 1.00 88.56 89 TYR A C 1
ATOM 710 O O . TYR A 1 89 ? 1.212 9.867 -1.274 1.00 88.56 89 TYR A O 1
ATOM 718 N N . VAL A 1 90 ? 0.472 11.276 -2.852 1.00 86.50 90 VAL A N 1
ATOM 719 C CA . VAL A 1 90 ? -0.639 11.783 -2.053 1.00 86.50 90 VAL A CA 1
ATOM 720 C C . VAL A 1 90 ? -1.888 11.009 -2.447 1.00 86.50 90 VAL A C 1
ATOM 722 O O . VAL A 1 90 ? -2.240 10.933 -3.622 1.00 86.50 90 VAL A O 1
ATOM 725 N N . LEU A 1 91 ? -2.515 10.380 -1.463 1.00 86.56 91 LEU A N 1
ATOM 726 C CA . LEU A 1 91 ? -3.764 9.661 -1.612 1.00 86.56 91 LEU A CA 1
ATOM 727 C C . LEU A 1 91 ? -4.918 10.571 -1.230 1.00 86.56 91 LEU A C 1
ATOM 729 O O . LEU A 1 91 ? -4.899 11.213 -0.176 1.00 86.56 91 LEU A O 1
ATOM 733 N N . LEU A 1 92 ? -5.923 10.555 -2.085 1.00 84.38 92 LEU A N 1
ATOM 734 C CA . LEU A 1 92 ? -7.175 11.259 -1.947 1.00 84.38 92 LEU A CA 1
ATOM 735 C C . LEU A 1 92 ? -8.292 10.225 -1.752 1.00 84.38 92 LEU A C 1
ATOM 737 O O . LEU A 1 92 ? -8.430 9.302 -2.568 1.00 84.38 92 LEU A O 1
ATOM 741 N N . PRO A 1 93 ? -9.090 10.344 -0.679 1.00 84.19 93 PRO A N 1
ATOM 742 C CA . PRO A 1 93 ? -10.273 9.520 -0.508 1.00 84.19 93 PRO A CA 1
ATOM 743 C C . PRO A 1 93 ? -11.204 9.639 -1.722 1.00 84.19 93 PRO A C 1
ATOM 745 O O . PRO A 1 93 ? -11.409 10.725 -2.253 1.00 84.19 93 PRO A O 1
ATOM 748 N N . GLY A 1 94 ? -11.740 8.516 -2.195 1.00 81.12 94 GLY A N 1
ATOM 749 C CA . GLY A 1 94 ? -12.608 8.435 -3.374 1.00 81.12 94 GLY A CA 1
ATOM 750 C C . GLY A 1 94 ? -11.878 8.381 -4.722 1.00 81.12 94 GLY A C 1
ATOM 751 O O . GLY A 1 94 ? -12.409 7.800 -5.667 1.00 81.12 94 GLY A O 1
ATOM 752 N N . GLU A 1 95 ? -10.650 8.896 -4.820 1.00 84.56 95 GLU A N 1
ATOM 753 C CA . GLU A 1 95 ? -9.860 8.893 -6.065 1.00 84.56 95 GLU A CA 1
ATOM 754 C C . GLU A 1 95 ? -8.876 7.722 -6.163 1.00 84.56 95 GLU A C 1
ATOM 756 O O . GLU A 1 95 ? -8.393 7.376 -7.247 1.00 84.56 95 GLU A O 1
ATOM 761 N N . ASN A 1 96 ? -8.559 7.101 -5.030 1.00 88.62 96 ASN A N 1
ATOM 762 C CA . ASN A 1 96 ? -7.634 5.985 -4.952 1.00 88.62 96 ASN A CA 1
ATOM 763 C C . ASN A 1 96 ? -8.348 4.696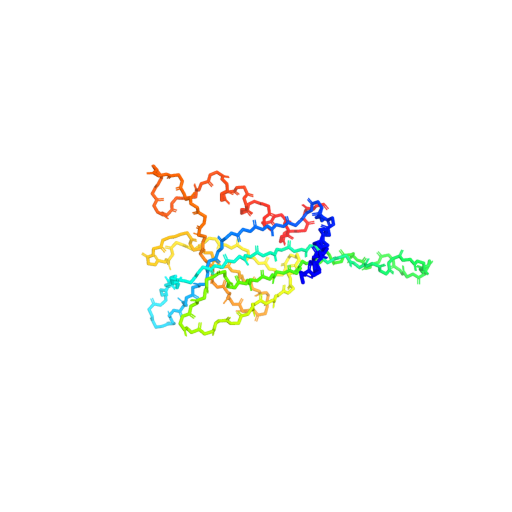 -4.560 1.00 88.62 96 ASN A C 1
ATOM 765 O O . ASN A 1 96 ? -9.240 4.677 -3.719 1.00 88.62 96 ASN A O 1
ATOM 769 N N . SER A 1 97 ? -7.926 3.582 -5.153 1.00 86.50 97 SER A N 1
ATOM 770 C CA . SER A 1 97 ? -8.458 2.257 -4.829 1.00 86.50 97 SER A CA 1
ATOM 771 C C . SER A 1 97 ? -7.334 1.274 -4.549 1.00 86.50 97 SER A C 1
ATOM 773 O O . SER A 1 97 ? -6.386 1.156 -5.325 1.00 86.50 97 SER A O 1
ATOM 775 N N . TRP A 1 98 ? -7.460 0.541 -3.443 1.00 88.69 98 TRP A N 1
ATOM 776 C CA . TRP A 1 98 ? -6.523 -0.508 -3.055 1.00 88.69 98 TRP A CA 1
ATOM 777 C C . TRP A 1 98 ? -7.170 -1.880 -3.222 1.00 88.69 98 TRP A C 1
ATOM 779 O O . TRP A 1 98 ? -8.034 -2.277 -2.439 1.00 88.69 98 TRP A O 1
ATOM 789 N N . GLN A 1 99 ? -6.750 -2.623 -4.243 1.00 87.62 99 GLN A N 1
ATOM 790 C CA . GLN A 1 99 ? -7.361 -3.907 -4.588 1.00 87.62 99 GLN A CA 1
ATOM 791 C C . GLN A 1 99 ? -6.339 -5.037 -4.570 1.00 87.62 99 GLN A C 1
ATOM 793 O O . GLN A 1 99 ? -5.197 -4.883 -5.002 1.00 87.62 99 GLN A O 1
ATOM 798 N N . LYS A 1 100 ? -6.759 -6.206 -4.081 1.00 86.00 100 LYS A N 1
ATOM 799 C CA . LYS A 1 100 ? -5.969 -7.435 -4.182 1.00 86.00 100 LYS A CA 1
ATOM 800 C C . LYS A 1 100 ? -5.956 -7.908 -5.636 1.00 86.00 100 LYS A C 1
ATOM 802 O O . LYS A 1 100 ? -6.993 -7.890 -6.293 1.00 86.00 100 LYS A O 1
ATOM 807 N N . ILE A 1 101 ? -4.803 -8.375 -6.108 1.00 84.19 101 ILE A N 1
ATOM 808 C CA . ILE A 1 101 ? -4.667 -9.000 -7.423 1.00 84.19 101 ILE A CA 1
ATOM 809 C C . ILE A 1 101 ? -4.328 -10.481 -7.272 1.00 84.19 101 ILE A C 1
ATOM 811 O O . ILE A 1 101 ? -3.317 -10.839 -6.668 1.00 84.19 101 ILE A O 1
ATOM 815 N N . ASP A 1 102 ? -5.145 -11.342 -7.878 1.00 75.69 102 ASP A N 1
ATOM 816 C CA . ASP A 1 102 ? -4.888 -12.786 -7.935 1.00 75.69 102 ASP A CA 1
ATOM 817 C C . ASP A 1 102 ? -3.976 -13.184 -9.114 1.00 75.69 102 ASP A C 1
ATOM 819 O O . ASP A 1 102 ? -3.334 -14.232 -9.074 1.00 75.69 102 ASP A O 1
ATOM 823 N N . SER A 1 103 ? -3.846 -12.332 -10.138 1.00 75.38 103 SER A N 1
ATOM 824 C CA . SER A 1 103 ? -2.963 -12.527 -11.302 1.00 75.38 103 SER A CA 1
ATOM 825 C C . SER A 1 103 ? -1.498 -12.168 -11.011 1.00 75.38 103 SER A C 1
ATOM 827 O O . SER A 1 103 ? -0.914 -11.288 -11.646 1.00 75.38 103 SER A O 1
ATOM 829 N N . CYS A 1 104 ? -0.889 -12.854 -10.047 1.00 73.94 104 CYS A N 1
ATOM 830 C CA . CYS A 1 104 ? 0.537 -12.740 -9.751 1.00 73.94 104 CYS A CA 1
ATOM 831 C C . CYS A 1 104 ? 1.224 -14.107 -9.767 1.00 73.94 104 CYS A C 1
ATOM 833 O O . CYS A 1 104 ? 0.602 -15.137 -9.505 1.00 73.94 104 CYS A O 1
ATOM 835 N N . THR A 1 105 ? 2.520 -14.123 -10.085 1.00 71.12 105 THR A N 1
ATOM 836 C CA . THR A 1 105 ? 3.301 -15.372 -10.118 1.00 71.12 105 THR A CA 1
ATOM 837 C C . THR A 1 105 ? 3.415 -16.024 -8.744 1.00 71.12 105 THR A C 1
ATOM 839 O O . THR A 1 105 ? 3.390 -17.250 -8.651 1.00 71.12 105 THR A O 1
ATOM 842 N N . ASN A 1 106 ? 3.552 -15.226 -7.680 1.00 68.50 106 ASN A N 1
ATOM 843 C CA . ASN A 1 106 ? 3.594 -15.711 -6.306 1.00 68.50 106 ASN A CA 1
ATOM 844 C C . ASN A 1 106 ? 3.327 -14.576 -5.302 1.00 68.50 106 ASN A C 1
ATOM 846 O O . ASN A 1 106 ? 3.833 -13.468 -5.475 1.00 68.50 106 ASN A O 1
ATOM 850 N N . GLY A 1 107 ? 2.622 -14.874 -4.211 1.00 69.88 107 GLY A N 1
ATOM 851 C CA . GLY A 1 107 ? 2.467 -13.979 -3.065 1.00 69.88 107 GLY A CA 1
ATOM 852 C C . GLY A 1 107 ? 1.187 -13.141 -3.063 1.00 69.88 107 GLY A C 1
ATOM 853 O O . GLY A 1 107 ? 0.327 -13.225 -3.930 1.00 69.88 107 GLY A O 1
ATOM 854 N N . ARG A 1 108 ? 1.050 -12.305 -2.032 1.00 80.56 108 ARG A N 1
ATOM 855 C CA . ARG A 1 108 ? -0.121 -11.440 -1.829 1.00 80.56 108 ARG A CA 1
ATOM 856 C C . ARG A 1 108 ? 0.122 -10.099 -2.520 1.00 80.56 108 ARG A C 1
ATOM 858 O O . ARG A 1 108 ? 0.676 -9.184 -1.905 1.00 80.56 108 ARG A O 1
ATOM 865 N N . CYS A 1 109 ? -0.230 -10.019 -3.799 1.00 85.81 109 CYS A N 1
ATOM 866 C CA . CYS A 1 109 ? -0.079 -8.806 -4.597 1.00 85.81 109 CYS A CA 1
ATOM 867 C C . CYS A 1 109 ? -1.315 -7.904 -4.503 1.00 85.81 109 CYS A C 1
ATOM 869 O O . CYS A 1 109 ? -2.453 -8.368 -4.427 1.00 85.81 109 CYS A O 1
ATOM 871 N N . PHE A 1 110 ? -1.068 -6.603 -4.536 1.00 88.62 110 PHE A N 1
ATOM 872 C CA . PHE A 1 110 ? -2.051 -5.536 -4.467 1.00 88.62 110 PHE A CA 1
ATOM 873 C C . PHE A 1 110 ? -1.736 -4.488 -5.522 1.00 88.62 110 PHE A C 1
ATOM 875 O O . PHE A 1 110 ? -0.575 -4.262 -5.869 1.00 88.62 110 PHE A O 1
ATOM 882 N N . VAL A 1 111 ? -2.780 -3.841 -6.016 1.00 90.00 111 VAL A N 1
ATOM 883 C CA . VAL A 1 111 ? -2.680 -2.676 -6.880 1.00 90.00 111 VAL A CA 1
ATOM 884 C C . VAL A 1 111 ? -3.241 -1.468 -6.148 1.00 90.00 111 VAL A C 1
ATOM 886 O O . VAL A 1 111 ? -4.316 -1.528 -5.549 1.00 90.00 111 VAL A O 1
ATOM 889 N N . LEU A 1 112 ? -2.493 -0.378 -6.218 1.00 90.56 112 LEU A N 1
ATOM 890 C CA . LEU A 1 112 ? -2.964 0.962 -5.942 1.00 90.56 112 LEU A CA 1
ATOM 891 C C . LEU A 1 112 ? -3.322 1.602 -7.282 1.00 90.56 112 LEU A C 1
ATOM 893 O O . LEU A 1 112 ? -2.443 1.847 -8.111 1.00 90.56 112 LEU A O 1
ATOM 897 N N . LEU A 1 113 ? -4.614 1.809 -7.501 1.00 89.81 113 LEU A N 1
ATOM 898 C CA . LEU A 1 113 ? -5.146 2.484 -8.675 1.00 89.81 113 LEU A CA 1
ATOM 899 C C . LEU A 1 113 ? -5.390 3.954 -8.332 1.00 89.81 113 LEU A C 1
ATOM 901 O O . LEU A 1 113 ? -6.044 4.249 -7.331 1.00 89.81 113 LEU A O 1
ATOM 905 N N . PHE A 1 114 ? -4.870 4.849 -9.165 1.00 87.94 114 PHE A N 1
ATOM 906 C CA . PHE A 1 114 ? -5.127 6.284 -9.102 1.00 87.94 114 PHE A CA 1
ATOM 907 C C . PHE A 1 114 ? -6.203 6.671 -10.124 1.00 87.94 114 PHE A C 1
ATOM 909 O O . PHE A 1 114 ? -6.252 6.095 -11.214 1.00 87.94 114 PHE A O 1
ATOM 916 N N . SER A 1 115 ? -7.011 7.683 -9.801 1.00 83.31 115 SER A N 1
ATOM 917 C CA . SER A 1 115 ? -7.982 8.315 -10.710 1.00 83.31 115 SER A CA 1
ATOM 918 C C . SER A 1 115 ? -7.344 8.739 -12.045 1.00 83.31 115 SER A C 1
ATOM 920 O O . SER A 1 115 ? -7.919 8.531 -13.112 1.00 83.31 115 SER A O 1
ATOM 922 N N . SER A 1 116 ? -6.075 9.171 -12.015 1.00 83.12 116 SER A N 1
ATOM 923 C CA . SER A 1 116 ? -5.250 9.496 -13.194 1.00 83.12 116 SER A CA 1
ATOM 924 C C . SER A 1 116 ? -5.003 8.323 -14.161 1.00 83.12 116 SER A C 1
ATOM 926 O O . SER A 1 116 ? -4.448 8.519 -15.240 1.00 83.12 116 SER A O 1
ATOM 928 N N . GLY A 1 117 ? -5.366 7.092 -13.786 1.00 81.81 117 GLY A N 1
ATOM 929 C CA . GLY A 1 117 ? -5.119 5.871 -14.558 1.00 81.81 117 GLY A CA 1
ATOM 930 C C . GLY A 1 117 ? -3.778 5.196 -14.256 1.00 81.81 117 GLY A C 1
ATOM 931 O O . GLY A 1 117 ? -3.517 4.099 -14.759 1.00 81.81 117 GLY A O 1
ATOM 932 N N . GLU A 1 118 ? -2.948 5.806 -13.408 1.00 86.62 118 GLU A N 1
ATOM 933 C CA . GLU A 1 118 ? -1.705 5.211 -12.926 1.00 86.62 118 GLU A CA 1
ATOM 934 C C . GLU A 1 118 ? -1.996 4.012 -12.016 1.00 86.62 118 GLU A C 1
ATOM 936 O O . GLU A 1 118 ? -2.922 4.013 -11.200 1.00 86.62 118 GLU A O 1
ATOM 941 N N . LYS A 1 119 ? -1.200 2.953 -12.174 1.00 88.31 119 LYS A N 1
ATOM 942 C CA . LYS A 1 119 ? -1.320 1.711 -11.408 1.00 88.31 119 LYS A CA 1
ATOM 943 C C . LYS A 1 119 ? 0.020 1.394 -10.795 1.00 88.31 119 LYS A C 1
ATOM 945 O O . LYS A 1 119 ? 0.987 1.173 -11.520 1.00 88.31 119 LYS A O 1
ATOM 950 N N . GLN A 1 120 ? 0.054 1.320 -9.474 1.00 89.19 120 GLN A N 1
ATOM 951 C CA . GLN A 1 120 ? 1.247 0.912 -8.759 1.00 89.19 120 GLN A CA 1
ATOM 952 C C . GLN A 1 120 ? 1.023 -0.438 -8.089 1.00 89.19 120 GLN A C 1
ATOM 954 O O . GLN A 1 120 ? 0.036 -0.642 -7.385 1.00 89.19 120 GLN A O 1
ATOM 959 N N . PHE A 1 121 ? 1.934 -1.378 -8.326 1.00 90.12 121 PHE A N 1
ATOM 960 C CA . PHE A 1 121 ? 1.787 -2.751 -7.855 1.00 90.12 121 PHE A CA 1
ATOM 961 C C . PHE A 1 121 ? 2.725 -3.026 -6.685 1.00 90.12 121 PHE A C 1
ATOM 963 O O . PHE A 1 121 ? 3.943 -2.854 -6.777 1.00 90.12 121 PHE A O 1
ATOM 970 N N . PHE A 1 122 ? 2.158 -3.529 -5.596 1.00 89.94 122 PHE A N 1
ATOM 971 C CA . PHE A 1 122 ? 2.865 -3.834 -4.359 1.00 89.94 122 PHE A CA 1
ATOM 972 C C . PHE A 1 122 ? 2.584 -5.268 -3.923 1.00 89.94 122 PHE A C 1
ATOM 974 O O . PHE A 1 122 ? 1.542 -5.830 -4.242 1.00 89.94 122 PHE A O 1
ATOM 981 N N . TRP A 1 123 ? 3.490 -5.874 -3.164 1.00 87.75 123 TRP A N 1
ATOM 982 C CA . TRP A 1 123 ? 3.260 -7.189 -2.568 1.00 87.75 123 TRP A CA 1
ATOM 983 C C . TRP A 1 123 ? 3.592 -7.182 -1.084 1.00 87.75 123 TRP A C 1
ATOM 985 O O . TRP A 1 123 ? 4.611 -6.625 -0.674 1.00 87.75 123 TRP A O 1
ATOM 995 N N . LEU A 1 124 ? 2.737 -7.798 -0.266 1.00 86.50 124 LEU A N 1
ATOM 996 C CA . LEU A 1 124 ? 2.927 -7.824 1.185 1.00 86.50 124 LEU A CA 1
ATOM 997 C C . LEU A 1 124 ? 4.050 -8.785 1.580 1.00 86.50 124 LEU A C 1
ATOM 999 O O . LEU A 1 124 ? 4.004 -9.987 1.298 1.00 86.50 124 LEU A O 1
ATOM 1003 N N . GLN A 1 125 ? 5.024 -8.246 2.309 1.00 81.00 125 GLN A N 1
ATOM 1004 C CA . GLN A 1 125 ? 6.227 -8.949 2.767 1.00 81.00 125 GLN A CA 1
ATOM 1005 C C . GLN A 1 125 ? 6.172 -9.345 4.237 1.00 81.00 125 GLN A C 1
ATOM 1007 O O . GLN A 1 125 ? 7.159 -9.851 4.781 1.00 81.00 125 GLN A O 1
ATOM 1012 N N . ASP A 1 126 ? 5.053 -9.075 4.905 1.00 72.62 126 ASP A N 1
ATOM 1013 C CA . ASP A 1 126 ? 4.900 -9.478 6.292 1.00 72.62 126 ASP A CA 1
ATOM 1014 C C . ASP A 1 126 ? 4.979 -11.003 6.414 1.00 72.62 126 ASP A C 1
ATOM 1016 O O . ASP A 1 126 ? 4.610 -11.736 5.490 1.00 72.62 126 ASP A O 1
ATOM 1020 N N . LYS A 1 127 ? 5.502 -11.492 7.538 1.00 60.06 127 LYS A N 1
ATOM 1021 C CA . LYS A 1 127 ? 5.637 -12.934 7.733 1.00 60.06 127 LYS A CA 1
ATOM 1022 C C . LYS A 1 127 ? 4.240 -13.503 7.936 1.00 60.06 127 LYS A C 1
ATOM 1024 O O . LYS A 1 127 ? 3.643 -13.305 8.989 1.00 60.06 127 LYS A O 1
ATOM 1029 N N . THR A 1 128 ? 3.726 -14.210 6.937 1.00 56.31 128 THR A N 1
ATOM 1030 C CA . THR A 1 128 ? 2.563 -15.075 7.122 1.00 56.31 128 THR A CA 1
ATOM 1031 C C . THR A 1 128 ? 2.936 -16.137 8.155 1.00 56.31 128 THR A C 1
ATOM 1033 O O . THR A 1 128 ? 4.060 -16.649 8.130 1.00 56.31 128 THR A O 1
ATOM 1036 N N . ASP A 1 129 ? 2.032 -16.444 9.088 1.00 52.12 129 ASP A N 1
ATOM 1037 C CA . ASP A 1 129 ? 2.218 -17.568 10.004 1.00 52.12 129 ASP A CA 1
ATOM 1038 C C . ASP A 1 129 ? 2.573 -18.817 9.192 1.00 52.12 129 ASP A C 1
ATOM 1040 O O . ASP A 1 129 ? 1.960 -19.076 8.154 1.00 52.12 129 ASP A O 1
ATOM 1044 N N . SER A 1 130 ? 3.568 -19.580 9.658 1.00 51.31 130 SER A N 1
ATOM 1045 C CA . SER A 1 130 ? 4.236 -20.692 8.954 1.00 51.31 130 SER A CA 1
ATOM 1046 C C . SER A 1 130 ? 3.318 -21.841 8.489 1.00 51.31 130 SER A C 1
ATOM 1048 O O . SER A 1 130 ? 3.811 -22.869 8.036 1.00 51.31 130 SER A O 1
ATOM 1050 N N . ASN A 1 131 ? 2.001 -21.694 8.637 1.00 51.84 131 ASN A N 1
ATOM 1051 C CA . ASN A 1 131 ? 0.966 -22.695 8.409 1.00 51.84 131 ASN A CA 1
ATOM 1052 C C . ASN A 1 131 ? -0.126 -22.252 7.401 1.00 51.84 131 ASN A C 1
ATOM 1054 O O . ASN A 1 131 ? -1.019 -23.039 7.107 1.00 51.84 131 ASN A O 1
ATOM 1058 N N . LYS A 1 132 ? -0.087 -21.018 6.866 1.00 53.78 132 LYS A N 1
ATOM 1059 C CA . LYS A 1 132 ? -1.019 -20.543 5.814 1.00 53.78 132 LYS A CA 1
ATOM 1060 C C . LYS A 1 132 ? -0.355 -20.576 4.429 1.00 53.78 132 LYS A C 1
ATOM 1062 O O . LYS A 1 132 ? 0.863 -20.415 4.317 1.00 53.78 132 LYS A O 1
ATOM 1067 N N . LYS A 1 133 ? -1.130 -20.809 3.359 1.00 57.09 133 LYS A N 1
ATOM 1068 C CA . LYS A 1 133 ? -0.593 -20.834 1.982 1.00 57.09 133 LYS A CA 1
ATOM 1069 C C . LYS A 1 133 ? -0.043 -19.454 1.598 1.00 57.09 133 LYS A C 1
ATOM 1071 O O . LYS A 1 133 ? -0.565 -18.433 2.028 1.00 57.09 133 LYS A O 1
ATOM 1076 N N . LEU A 1 134 ? 0.961 -19.416 0.715 1.00 54.91 134 LEU A N 1
ATOM 1077 C CA . LEU A 1 134 ? 1.624 -18.187 0.229 1.00 54.91 134 LEU A CA 1
ATOM 1078 C C . LEU A 1 134 ? 0.673 -17.104 -0.333 1.00 54.91 134 LEU A C 1
ATOM 1080 O O . LEU A 1 134 ? 1.032 -15.929 -0.322 1.00 54.91 134 LEU A O 1
ATOM 1084 N N . ASN A 1 135 ? -0.526 -17.489 -0.786 1.00 62.44 135 ASN A N 1
ATOM 1085 C CA . ASN A 1 135 ? -1.548 -16.584 -1.332 1.00 62.44 135 ASN A CA 1
ATOM 1086 C C . ASN A 1 135 ? -2.680 -16.230 -0.353 1.00 62.44 135 ASN A C 1
ATOM 1088 O O . ASN A 1 135 ? -3.574 -15.462 -0.718 1.00 62.44 135 ASN A 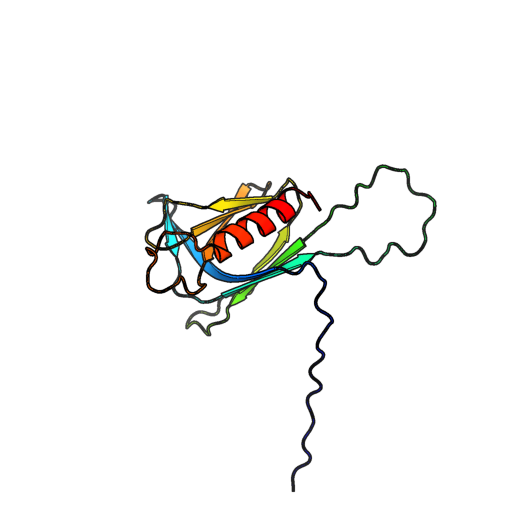O 1
ATOM 1092 N N . GLU A 1 136 ? -2.690 -16.788 0.857 1.00 67.19 136 GLU A N 1
ATOM 1093 C CA . GLU A 1 136 ? -3.741 -16.508 1.835 1.00 67.19 136 GLU A CA 1
ATOM 1094 C C . GLU A 1 136 ? -3.403 -15.269 2.659 1.00 67.19 136 GLU A C 1
ATOM 1096 O O . GLU A 1 136 ? -2.277 -15.093 3.126 1.00 67.19 136 GLU A O 1
ATOM 1101 N N . LEU A 1 137 ? -4.405 -14.406 2.827 1.00 69.31 137 LEU A N 1
ATOM 1102 C CA . LEU A 1 137 ? -4.322 -13.254 3.711 1.00 69.31 137 LEU A CA 1
ATOM 1103 C C . LEU A 1 137 ? -4.320 -13.752 5.162 1.00 69.31 137 LEU A C 1
ATOM 1105 O O . LEU A 1 137 ? -5.124 -14.599 5.562 1.00 69.31 137 LEU A O 1
ATOM 1109 N N . SER A 1 138 ? -3.385 -13.250 5.957 1.00 73.69 138 SER A N 1
ATOM 1110 C CA . SER A 1 138 ? -3.456 -13.373 7.407 1.00 73.69 138 SER A CA 1
ATOM 1111 C C . SER A 1 138 ? -4.511 -12.416 7.950 1.00 73.69 138 SER A C 1
ATOM 1113 O O . SER A 1 138 ? -4.787 -11.382 7.352 1.00 73.69 138 SER A O 1
ATOM 1115 N N . ASP A 1 139 ? -4.989 -12.677 9.161 1.00 79.75 139 ASP A N 1
ATOM 1116 C CA . ASP A 1 139 ? -5.927 -11.810 9.881 1.00 79.75 139 ASP A CA 1
ATOM 1117 C C . ASP A 1 139 ? -5.382 -10.371 10.024 1.00 79.75 139 ASP A C 1
ATOM 1119 O O . ASP A 1 139 ? -6.119 -9.385 10.021 1.00 79.75 139 ASP A O 1
ATOM 1123 N N . LYS A 1 140 ? -4.049 -10.237 10.089 1.00 78.69 140 LYS A N 1
ATOM 1124 C CA . LYS A 1 140 ? -3.343 -8.948 10.044 1.00 78.69 140 LYS A CA 1
ATOM 1125 C C . LYS A 1 140 ? -3.447 -8.254 8.689 1.00 78.69 140 LYS A C 1
ATOM 1127 O O . LYS A 1 140 ? -3.601 -7.038 8.662 1.00 78.69 140 LYS A O 1
ATOM 1132 N N . ASP A 1 141 ? -3.341 -9.006 7.597 1.00 80.38 141 ASP A N 1
ATOM 1133 C CA . ASP A 1 141 ? -3.446 -8.456 6.246 1.00 80.38 141 ASP A CA 1
ATOM 1134 C C . ASP A 1 141 ? -4.884 -8.023 5.974 1.00 80.38 141 ASP A C 1
ATOM 1136 O O . ASP A 1 141 ? -5.098 -6.936 5.458 1.00 80.38 141 ASP A O 1
ATOM 1140 N N . GLU A 1 142 ? -5.872 -8.830 6.370 1.00 83.12 142 GLU A N 1
ATOM 1141 C CA . GLU A 1 142 ? -7.290 -8.480 6.238 1.00 83.12 142 GLU A CA 1
ATOM 1142 C C . GLU A 1 142 ? -7.611 -7.195 7.000 1.00 83.12 142 GLU A C 1
ATOM 1144 O O . GLU A 1 142 ? -8.209 -6.278 6.440 1.00 83.12 142 GLU A O 1
ATOM 1149 N N . LYS A 1 143 ? -7.137 -7.078 8.246 1.00 84.50 143 LYS A N 1
ATOM 1150 C CA . LYS A 1 143 ? -7.294 -5.848 9.024 1.00 84.50 143 LYS A CA 1
ATOM 1151 C C . LYS A 1 143 ? -6.596 -4.656 8.367 1.00 84.50 143 LYS A C 1
ATOM 1153 O O . LYS A 1 143 ? -7.190 -3.590 8.279 1.00 84.50 143 LYS A O 1
ATOM 1158 N N . LEU A 1 144 ? -5.372 -4.842 7.872 1.00 84.38 144 LEU A N 1
ATOM 1159 C CA . LEU A 1 144 ? -4.638 -3.801 7.156 1.00 84.38 144 LEU A CA 1
ATOM 1160 C C . LEU A 1 144 ? -5.398 -3.338 5.906 1.00 84.38 144 LEU A C 1
ATOM 1162 O O . LEU A 1 144 ? -5.514 -2.142 5.675 1.00 84.38 144 LEU A O 1
ATOM 1166 N N . ILE A 1 145 ? -5.930 -4.268 5.114 1.00 85.19 145 ILE A N 1
ATOM 1167 C CA . ILE A 1 145 ? -6.708 -3.963 3.908 1.00 85.19 145 ILE A CA 1
ATOM 1168 C C . ILE A 1 145 ? -7.986 -3.215 4.276 1.00 85.19 145 ILE A C 1
ATOM 1170 O O . ILE A 1 145 ? -8.349 -2.272 3.580 1.00 85.19 145 ILE A O 1
ATOM 1174 N N . LEU A 1 146 ? -8.662 -3.605 5.358 1.00 86.69 146 LEU A N 1
ATOM 1175 C CA . LEU A 1 146 ? -9.831 -2.885 5.862 1.00 86.69 146 LEU A CA 1
ATOM 1176 C C . LEU A 1 146 ? -9.465 -1.462 6.294 1.00 86.69 146 LEU A C 1
ATOM 1178 O O . LEU A 1 146 ? -10.169 -0.526 5.931 1.00 86.69 146 LEU A O 1
ATOM 1182 N N . ASP A 1 147 ? -8.363 -1.286 7.022 1.00 85.81 147 ASP A N 1
ATOM 1183 C CA . ASP A 1 147 ? -7.903 0.032 7.469 1.00 85.81 147 ASP A CA 1
ATOM 1184 C C . ASP A 1 147 ? -7.490 0.917 6.278 1.00 85.81 147 ASP A C 1
ATOM 1186 O O . ASP A 1 147 ? -7.868 2.085 6.229 1.00 85.81 147 ASP A O 1
ATOM 1190 N N . ILE A 1 148 ? -6.797 0.363 5.273 1.00 85.94 148 ILE A N 1
ATOM 1191 C CA . ILE A 1 148 ? -6.469 1.078 4.028 1.00 85.94 148 ILE A CA 1
ATOM 1192 C C . ILE A 1 148 ? -7.748 1.445 3.271 1.00 85.94 148 ILE A C 1
ATOM 1194 O O . ILE A 1 148 ? -7.886 2.586 2.854 1.00 85.94 148 ILE A O 1
ATOM 1198 N N . ASN A 1 149 ? -8.700 0.524 3.104 1.00 86.69 149 ASN A N 1
ATOM 1199 C CA . ASN A 1 149 ? -9.939 0.827 2.382 1.00 86.69 149 ASN A CA 1
ATOM 1200 C C . ASN A 1 149 ? -10.772 1.905 3.076 1.00 86.69 149 ASN A C 1
ATOM 1202 O O . ASN A 1 149 ? -11.342 2.731 2.380 1.00 86.69 149 ASN A O 1
ATOM 1206 N N . LYS A 1 150 ? -10.793 1.955 4.413 1.00 83.25 150 LYS A N 1
ATOM 1207 C CA . LYS A 1 150 ? -11.429 3.058 5.155 1.00 83.25 150 LYS A CA 1
ATOM 1208 C C . LYS A 1 150 ? -10.753 4.399 4.894 1.00 83.25 150 LYS A C 1
ATOM 1210 O O . LYS A 1 150 ? -11.424 5.404 4.709 1.00 83.25 150 LYS A O 1
ATOM 1215 N N . VAL A 1 151 ? -9.419 4.406 4.852 1.00 81.94 151 VAL A N 1
ATOM 1216 C CA . VAL A 1 151 ? -8.646 5.596 4.471 1.00 81.94 151 VAL A CA 1
ATOM 1217 C C . VAL A 1 151 ? -9.010 6.038 3.051 1.00 81.94 151 VAL A C 1
ATOM 1219 O O . VAL A 1 151 ? -9.254 7.217 2.822 1.00 81.94 151 VAL A O 1
ATOM 1222 N N . MET A 1 152 ? -9.108 5.093 2.115 1.00 82.75 152 MET A N 1
ATOM 1223 C CA . MET A 1 152 ? -9.479 5.377 0.727 1.00 82.75 152 MET A CA 1
ATOM 1224 C C . MET A 1 152 ? -10.961 5.750 0.558 1.00 82.75 152 MET A C 1
ATOM 1226 O O . MET A 1 152 ? -11.282 6.449 -0.394 1.00 82.75 152 MET A O 1
ATOM 1230 N N . SER A 1 153 ? -11.872 5.302 1.429 1.00 80.38 153 SER A N 1
ATOM 1231 C CA . SER A 1 153 ? -13.298 5.664 1.364 1.00 80.38 153 SER A CA 1
ATOM 1232 C C . SER A 1 153 ? -13.621 6.981 2.065 1.00 80.38 153 SER A C 1
ATOM 1234 O O . SER A 1 153 ? -14.701 7.523 1.855 1.00 80.38 153 SER A O 1
ATOM 1236 N N . GLY A 1 154 ? -12.709 7.500 2.892 1.00 71.00 154 GLY A N 1
ATOM 1237 C CA . GLY A 1 154 ? -12.930 8.720 3.670 1.00 71.00 154 GLY A CA 1
ATOM 1238 C C . GLY A 1 154 ? -13.847 8.524 4.881 1.00 71.00 154 GLY A C 1
ATOM 1239 O O . GLY A 1 154 ? -14.152 9.491 5.577 1.00 71.00 154 GLY A O 1
ATOM 1240 N N . GLU A 1 155 ? -14.263 7.287 5.175 1.00 61.25 155 GLU A N 1
ATOM 1241 C CA . GLU A 1 155 ? -15.091 6.952 6.338 1.00 61.25 155 GLU A CA 1
ATOM 1242 C C . GLU A 1 155 ? -14.241 6.939 7.621 1.00 61.25 155 GLU A C 1
ATOM 1244 O O . GLU A 1 155 ? -13.785 5.884 8.082 1.00 61.25 155 GLU A O 1
ATOM 1249 N N . TYR A 1 156 ? -14.007 8.124 8.195 1.00 50.97 156 TYR A N 1
ATOM 1250 C CA . TYR A 1 156 ? -13.337 8.293 9.490 1.00 50.97 156 TYR A CA 1
ATOM 1251 C C . TYR A 1 156 ? -13.893 9.448 10.317 1.00 50.97 156 TYR A C 1
ATOM 1253 O O . TYR A 1 156 ? -13.945 10.577 9.774 1.00 50.97 156 TYR A O 1
#

InterPro domains:
  IPR006773 Proteasomal ubiquitin receptor Rpn13/ADRM1 [PTHR12225] (16-153)
  IPR038633 Proteasomal ubiquitin receptor Rpn13/ADRM1, Pru domain superfamily [G3DSA:2.30.29.70] (18-124)
  IPR044868 Rpn13/ADRM1, Pru domain [PF04683] (19-139)
  IPR044868 Rpn13/ADRM1, Pru domain [PS51917] (13-155)

Radius of gyration: 18.97 Å; chains: 1; bounding box: 59×57×49 Å

Organism: NCBI:txid36035

Foldseek 3Di:
DDDDDDDPDPPDPQPPQKDKAKKFFWDQDPVVREIETDPWIKMKIKAWDDPPPPPDDPDDDPPPPPFRKIKIKIDTPDPDPDDDDIDIDIATAPQWDWAWDPRYPFATKIWIQGNVRDITIMGGPPDDDPPDGRHDDDPVRVVSNVSVNCSNNVVD